Protein AF-A0A809QG92-F1 (afdb_monomer)

pLDDT: mean 86.26, std 14.44, range [42.66, 96.0]

Nearest PDB structures (foldseek):
  6tb2-assembly1_E  TM=3.977E-01  e=5.811E+00  Staphylococcus aureus

Sequence (63 aa):
MDKESDQWRMECEARYVLQLHGLQRRRDYLALVERRRGAAARGELELVVKREWDKMNGTKGRR

Mean predicted aligned error: 5.5 Å

Foldseek 3Di:
DPPVVVVVVLLVVLVVLVPDPDPVSSVVVLVVCCVPPNPVRSVVSVVSNVVVVCVVVVVVPPD

Radius of gyration: 12.62 Å; Cα contacts (8 Å, |Δi|>4): 35; chains: 1; bounding box: 24×26×38 Å

Solvent-accessible surface area (backbone atoms only — not comparable to full-atom values): 3549 Å² total; per-residue (Å²): 134,66,66,68,62,56,51,54,50,46,51,53,51,21,52,52,44,68,68,40,78,55,73,65,55,34,51,53,49,42,51,49,40,25,76,74,65,31,65,67,53,28,52,54,44,52,54,45,30,50,52,54,50,48,57,63,48,63,63,69,69,76,121

Structure (mmCIF, N/CA/C/O backbone):
data_AF-A0A809QG92-F1
#
_entry.id   AF-A0A809QG92-F1
#
loop_
_atom_site.group_PDB
_atom_site.id
_atom_site.type_symbol
_atom_site.label_atom_id
_atom_site.label_alt_id
_atom_site.label_comp_id
_atom_site.label_asym_id
_atom_site.label_entity_id
_atom_site.label_seq_id
_atom_site.pdbx_PDB_ins_code
_atom_site.Cartn_x
_atom_site.Cartn_y
_atom_site.Cartn_z
_atom_site.occupancy
_atom_site.B_iso_or_equiv
_atom_site.auth_seq_id
_atom_site.auth_comp_id
_atom_site.auth_asym_id
_atom_site.auth_atom_id
_atom_site.pdbx_PDB_model_num
ATOM 1 N N . MET A 1 1 ? 10.795 14.817 -14.294 1.00 49.12 1 MET A N 1
ATOM 2 C CA . MET A 1 1 ? 9.852 13.838 -13.717 1.00 49.12 1 MET A CA 1
ATOM 3 C C . MET A 1 1 ? 9.741 14.146 -12.242 1.00 49.12 1 MET A C 1
ATOM 5 O O . MET A 1 1 ? 10.690 13.922 -11.496 1.00 49.12 1 MET A O 1
ATOM 9 N N . ASP A 1 2 ? 8.634 14.774 -11.872 1.00 59.31 2 ASP A N 1
ATOM 10 C CA . ASP A 1 2 ? 8.414 15.387 -10.566 1.00 59.31 2 ASP A CA 1
ATOM 11 C C . ASP A 1 2 ? 8.071 14.312 -9.533 1.00 59.31 2 ASP A C 1
ATOM 13 O O . ASP A 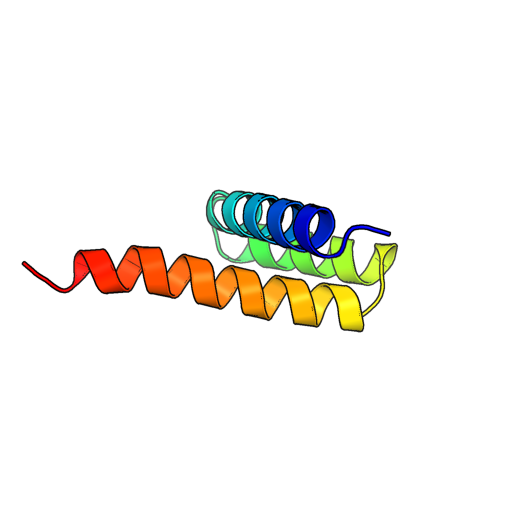1 2 ? 6.917 13.917 -9.374 1.00 59.31 2 ASP A O 1
ATOM 17 N N . LYS A 1 3 ? 9.105 13.820 -8.839 1.00 62.31 3 LYS A N 1
ATOM 18 C CA . LYS A 1 3 ? 9.032 12.760 -7.812 1.00 62.31 3 LYS A CA 1
ATOM 19 C C . LYS A 1 3 ? 7.957 13.011 -6.745 1.00 62.31 3 LYS A C 1
ATOM 21 O O . LYS A 1 3 ? 7.432 12.066 -6.164 1.00 62.31 3 LYS A O 1
ATOM 26 N N . GLU A 1 4 ? 7.627 14.273 -6.499 1.00 66.44 4 GLU A N 1
ATOM 27 C CA . GLU A 1 4 ? 6.591 14.695 -5.552 1.00 66.44 4 GLU A CA 1
ATOM 28 C C . GLU A 1 4 ? 5.177 14.323 -6.030 1.00 66.44 4 GLU A C 1
ATOM 30 O O . GLU A 1 4 ? 4.346 13.893 -5.231 1.00 66.44 4 GLU A O 1
ATOM 35 N N . SER A 1 5 ? 4.916 14.392 -7.341 1.00 76.38 5 SER A N 1
ATOM 36 C CA . SER A 1 5 ? 3.619 14.003 -7.915 1.00 76.38 5 SER A CA 1
ATOM 37 C C . SER A 1 5 ? 3.369 12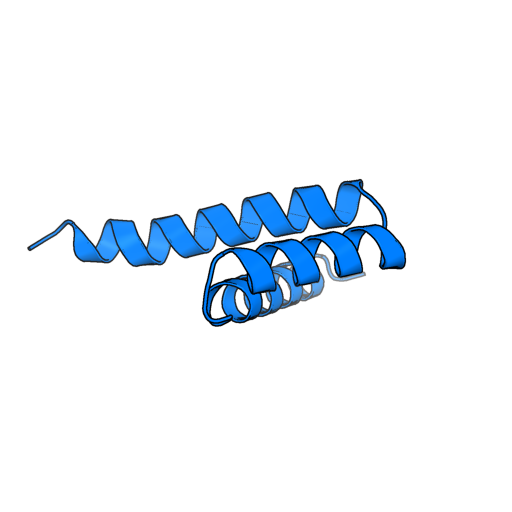.499 -7.805 1.00 76.38 5 SER A C 1
ATOM 39 O O . SER A 1 5 ? 2.235 12.067 -7.589 1.00 76.38 5 SER A O 1
ATOM 41 N N . ASP A 1 6 ? 4.420 11.690 -7.927 1.00 79.25 6 ASP A N 1
ATOM 42 C CA . ASP A 1 6 ? 4.306 10.232 -7.862 1.00 79.25 6 ASP A CA 1
ATOM 43 C C . ASP A 1 6 ? 4.159 9.729 -6.423 1.00 79.25 6 ASP A C 1
ATOM 45 O O . ASP A 1 6 ? 3.382 8.804 -6.179 1.00 79.25 6 ASP A O 1
ATOM 49 N N . GLN A 1 7 ? 4.800 10.393 -5.454 1.00 82.81 7 GLN A N 1
ATOM 50 C CA . GLN A 1 7 ? 4.550 10.123 -4.035 1.00 82.81 7 GLN A CA 1
ATOM 51 C C . GLN A 1 7 ? 3.099 10.412 -3.656 1.00 82.81 7 GLN A C 1
ATOM 53 O O . GLN A 1 7 ? 2.445 9.556 -3.061 1.00 82.81 7 GLN A O 1
ATOM 58 N N . TRP A 1 8 ? 2.565 11.571 -4.051 1.00 86.31 8 TRP A N 1
ATOM 59 C CA . TRP A 1 8 ? 1.177 11.921 -3.748 1.00 86.31 8 TRP A CA 1
ATOM 60 C C . TRP A 1 8 ? 0.180 10.916 -4.347 1.00 86.31 8 TRP A C 1
ATOM 62 O O . TRP A 1 8 ? -0.748 10.471 -3.669 1.00 86.31 8 TRP A O 1
ATOM 72 N N . ARG A 1 9 ? 0.404 10.472 -5.592 1.00 88.75 9 ARG A N 1
ATOM 73 C CA . ARG A 1 9 ? -0.414 9.417 -6.217 1.00 88.75 9 ARG A CA 1
ATOM 74 C C . ARG A 1 9 ? -0.354 8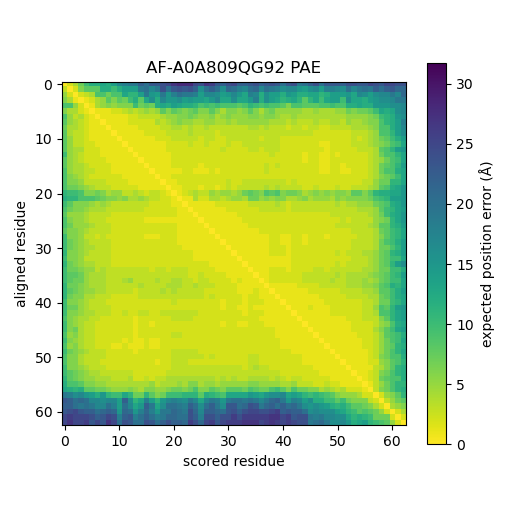.102 -5.446 1.00 88.75 9 ARG A C 1
ATOM 76 O O . ARG A 1 9 ? -1.387 7.455 -5.281 1.00 88.75 9 ARG A O 1
ATOM 83 N N . MET A 1 10 ? 0.827 7.721 -4.965 1.00 90.44 10 MET A N 1
ATOM 84 C CA . MET A 1 10 ? 1.011 6.489 -4.202 1.00 90.44 10 MET A CA 1
ATOM 85 C C . MET A 1 10 ? 0.307 6.550 -2.839 1.00 90.44 10 MET A C 1
ATOM 87 O O . MET A 1 10 ? -0.294 5.563 -2.419 1.00 90.44 10 MET A O 1
ATOM 91 N N . GLU A 1 11 ? 0.294 7.709 -2.177 1.00 92.38 11 GLU A N 1
ATOM 92 C CA . GLU A 1 11 ? -0.492 7.924 -0.955 1.00 92.38 11 GLU A CA 1
ATOM 93 C C . GLU A 1 11 ? -2.001 7.834 -1.214 1.00 92.38 11 GLU A C 1
ATOM 95 O O . GLU A 1 11 ? -2.727 7.181 -0.460 1.00 92.38 11 GLU A O 1
ATOM 100 N N . CYS A 1 12 ? -2.488 8.448 -2.295 1.00 94.75 12 CYS A N 1
ATOM 101 C CA . CYS A 1 12 ? -3.886 8.328 -2.706 1.00 94.75 12 CYS A CA 1
ATOM 102 C C . CYS A 1 12 ? -4.273 6.867 -2.975 1.00 94.75 12 CYS A C 1
ATOM 104 O O . CYS A 1 12 ? -5.314 6.407 -2.500 1.00 94.75 12 CYS A O 1
ATOM 106 N N . GLU A 1 13 ? -3.426 6.124 -3.689 1.00 94.88 13 GLU A N 1
ATOM 107 C CA . GLU A 1 13 ? -3.641 4.704 -3.972 1.00 94.88 13 GLU A CA 1
ATOM 108 C C . GLU A 1 13 ? -3.629 3.866 -2.685 1.00 94.88 13 GLU A C 1
ATOM 110 O O . GLU A 1 13 ? -4.499 3.019 -2.485 1.00 94.88 13 GLU A O 1
ATOM 115 N N . ALA A 1 14 ? -2.721 4.156 -1.753 1.00 95.25 14 ALA A N 1
ATOM 116 C CA . ALA A 1 14 ? -2.681 3.497 -0.454 1.00 95.25 14 ALA A CA 1
ATOM 117 C C . ALA A 1 14 ? -3.956 3.734 0.374 1.00 95.25 14 ALA A C 1
ATOM 119 O O . ALA A 1 14 ? -4.504 2.795 0.959 1.00 95.25 14 ALA A O 1
ATOM 120 N N . ARG A 1 15 ? -4.481 4.967 0.387 1.00 93.88 15 ARG A N 1
ATOM 121 C CA . ARG A 1 15 ? -5.758 5.289 1.050 1.00 93.88 15 ARG A CA 1
ATOM 122 C C . ARG A 1 15 ? -6.927 4.545 0.419 1.00 93.88 15 ARG A C 1
ATOM 124 O O . ARG A 1 15 ? -7.765 4.019 1.149 1.00 93.88 15 ARG A O 1
ATOM 131 N N . TYR A 1 16 ? -6.956 4.452 -0.910 1.00 95.12 16 TYR A N 1
ATOM 132 C CA . TYR A 1 16 ? -7.957 3.659 -1.620 1.00 95.12 16 TYR A CA 1
ATOM 133 C C . TYR A 1 16 ? -7.901 2.184 -1.200 1.00 95.12 16 TYR A C 1
ATOM 135 O O . TYR A 1 16 ? -8.929 1.608 -0.848 1.00 95.12 16 TYR A O 1
ATOM 143 N N . VAL A 1 17 ? -6.703 1.588 -1.133 1.00 94.94 17 VAL A N 1
ATOM 144 C CA . VAL A 1 17 ? -6.532 0.207 -0.651 1.00 94.94 17 VAL A CA 1
ATOM 145 C C . VAL A 1 17 ? -7.083 0.047 0.768 1.00 94.94 17 VAL A C 1
ATOM 147 O O . VAL A 1 17 ? -7.787 -0.921 1.046 1.00 94.94 17 VAL A O 1
ATOM 150 N N . LEU A 1 18 ? -6.838 0.995 1.675 1.00 93.38 18 LEU A N 1
ATOM 151 C CA . LEU A 1 18 ? -7.376 0.926 3.039 1.00 93.38 18 LEU A CA 1
ATOM 152 C C . LEU A 1 18 ? -8.904 1.046 3.106 1.00 93.38 18 LEU A C 1
ATOM 154 O O . LEU A 1 18 ? -9.517 0.420 3.978 1.00 93.38 18 LEU A O 1
ATOM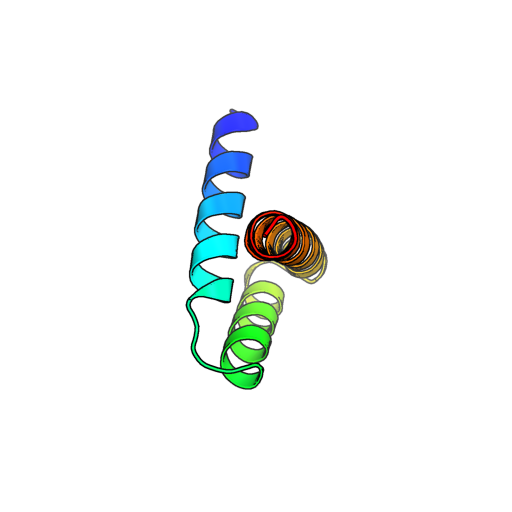 158 N N . GLN A 1 19 ? -9.518 1.785 2.181 1.00 94.38 19 GLN A N 1
ATOM 159 C CA . GLN A 1 19 ? -10.974 1.886 2.045 1.00 94.38 19 GLN A CA 1
ATOM 160 C C . GLN A 1 19 ? -11.619 0.603 1.504 1.00 94.38 19 GLN A C 1
ATOM 162 O O . GLN A 1 19 ? -12.817 0.394 1.703 1.00 94.38 19 GLN A O 1
ATOM 167 N N . LEU A 1 20 ? -10.856 -0.292 0.864 1.00 93.69 20 LEU A N 1
ATOM 168 C CA . LEU A 1 20 ? -11.386 -1.586 0.444 1.00 93.69 20 LEU A CA 1
ATOM 169 C C . LEU A 1 20 ? -11.830 -2.402 1.664 1.00 93.69 20 LEU A C 1
ATOM 171 O O . 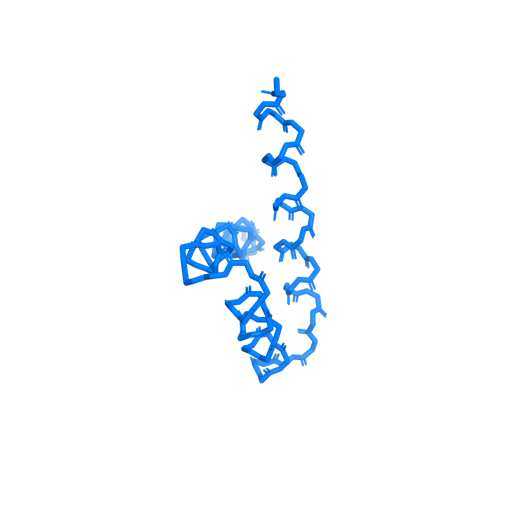LEU A 1 20 ? -11.069 -2.646 2.610 1.00 93.69 20 LEU A O 1
ATOM 175 N N . HIS A 1 21 ? -13.083 -2.852 1.609 1.00 91.12 21 HIS A N 1
ATOM 176 C CA . HIS A 1 21 ? -13.698 -3.664 2.648 1.00 91.12 21 HIS A CA 1
ATOM 177 C C . HIS A 1 21 ? -13.091 -5.069 2.674 1.00 91.12 21 HIS A C 1
ATOM 179 O O . HIS A 1 21 ? -13.273 -5.862 1.748 1.00 91.12 21 HIS A O 1
ATOM 185 N N . GLY A 1 22 ? -12.416 -5.381 3.778 1.00 90.44 22 GLY A N 1
ATOM 186 C CA . GLY A 1 22 ? -11.883 -6.709 4.058 1.00 90.44 22 GLY A CA 1
ATOM 187 C C . GLY A 1 22 ? -10.469 -6.942 3.528 1.00 90.44 22 GLY A C 1
ATOM 188 O O . GLY A 1 22 ? -10.018 -6.354 2.547 1.00 90.44 22 GLY A O 1
ATOM 189 N N . LEU A 1 23 ? -9.764 -7.850 4.204 1.00 90.19 23 LEU A N 1
ATOM 190 C CA . LEU A 1 23 ? -8.369 -8.175 3.910 1.00 90.19 23 LEU A CA 1
ATOM 191 C C . LEU A 1 23 ? -8.188 -8.773 2.506 1.00 90.19 23 LEU A C 1
ATOM 193 O O . LEU A 1 23 ? -7.190 -8.489 1.848 1.00 90.19 23 LEU A O 1
ATOM 197 N N . GLN A 1 24 ? -9.161 -9.558 2.032 1.00 93.44 24 GLN A N 1
ATOM 198 C CA . GLN A 1 24 ? -9.076 -10.220 0.730 1.00 93.44 24 GLN A CA 1
ATOM 199 C C . GLN A 1 24 ? -9.020 -9.211 -0.421 1.00 93.44 24 GLN A C 1
ATOM 201 O O . GLN A 1 24 ? -8.096 -9.263 -1.221 1.00 93.44 24 GLN A O 1
ATOM 206 N N . ARG A 1 25 ? -9.912 -8.210 -0.443 1.00 93.19 25 ARG A N 1
ATOM 207 C CA . ARG A 1 25 ? -9.929 -7.191 -1.508 1.00 93.19 25 ARG A CA 1
ATOM 208 C C . ARG A 1 25 ? -8.639 -6.374 -1.562 1.00 93.19 25 ARG A C 1
ATOM 210 O O . ARG A 1 25 ? -8.181 -6.016 -2.642 1.00 93.19 25 ARG A O 1
ATOM 217 N N . ARG A 1 26 ? -8.030 -6.111 -0.402 1.00 94.19 26 ARG A N 1
ATOM 218 C CA . ARG A 1 26 ? -6.724 -5.440 -0.316 1.00 94.19 26 ARG A CA 1
ATOM 219 C C . ARG A 1 26 ? -5.628 -6.290 -0.953 1.00 94.19 26 ARG A C 1
ATOM 221 O O . ARG A 1 26 ? -4.847 -5.781 -1.749 1.00 94.19 26 ARG A O 1
ATOM 228 N N . ARG A 1 27 ? -5.601 -7.590 -0.641 1.00 93.88 27 ARG A N 1
ATOM 229 C CA . ARG A 1 27 ? -4.661 -8.551 -1.238 1.00 93.88 27 ARG A CA 1
ATOM 230 C C . ARG A 1 27 ? -4.857 -8.684 -2.744 1.00 93.88 27 ARG A C 1
ATOM 232 O O . ARG A 1 27 ? -3.868 -8.661 -3.469 1.00 93.88 27 ARG A O 1
ATOM 239 N N . ASP A 1 28 ? -6.102 -8.761 -3.206 1.00 96.00 28 ASP A N 1
ATOM 240 C CA . ASP A 1 28 ? -6.425 -8.856 -4.633 1.00 96.00 28 ASP A CA 1
ATOM 241 C C . ASP A 1 28 ? -5.942 -7.612 -5.392 1.00 96.00 28 ASP A C 1
ATOM 243 O O . ASP A 1 28 ? -5.359 -7.726 -6.471 1.00 96.00 28 ASP A O 1
ATOM 247 N N . TYR A 1 29 ? -6.105 -6.422 -4.802 1.00 95.94 29 TYR A N 1
ATOM 248 C CA . TYR A 1 29 ? -5.594 -5.180 -5.381 1.00 95.94 29 TYR A CA 1
ATOM 249 C C . TYR A 1 29 ? -4.060 -5.159 -5.442 1.00 95.94 29 TYR A C 1
ATOM 251 O O . TYR A 1 29 ? -3.489 -4.848 -6.485 1.00 95.94 29 TYR A O 1
ATOM 259 N N . LEU A 1 30 ? -3.373 -5.547 -4.362 1.00 94.62 30 LEU A N 1
ATOM 260 C CA . LEU A 1 30 ? -1.907 -5.635 -4.348 1.00 94.62 30 LEU A CA 1
ATOM 261 C C . LEU A 1 30 ? -1.379 -6.655 -5.371 1.00 94.62 30 LEU A C 1
ATOM 263 O O . LEU A 1 30 ? -0.383 -6.390 -6.044 1.00 94.62 30 LEU A O 1
ATOM 267 N N . ALA A 1 31 ? -2.068 -7.784 -5.546 1.00 95.94 31 ALA A N 1
ATOM 268 C CA . ALA A 1 31 ? -1.742 -8.772 -6.573 1.00 95.94 31 ALA A CA 1
ATOM 269 C C . ALA A 1 31 ? -1.963 -8.224 -7.994 1.00 95.94 31 ALA A C 1
ATOM 271 O O . ALA A 1 31 ? -1.186 -8.515 -8.903 1.00 95.94 31 ALA A O 1
ATOM 272 N N . LEU A 1 32 ? -2.994 -7.399 -8.206 1.00 96.00 32 LEU A N 1
ATOM 273 C CA . LEU A 1 32 ? -3.207 -6.711 -9.480 1.00 96.00 32 LEU A CA 1
ATOM 274 C C . LEU A 1 32 ? -2.082 -5.709 -9.775 1.00 96.00 32 LEU A C 1
ATOM 276 O O . LEU A 1 32 ? -1.612 -5.640 -10.912 1.00 96.00 32 LEU A O 1
ATOM 280 N N . VAL A 1 33 ? -1.639 -4.954 -8.766 1.00 95.44 33 VAL A N 1
ATOM 281 C CA . VAL A 1 33 ? -0.510 -4.019 -8.885 1.00 95.44 33 VAL A CA 1
ATOM 282 C C . VAL A 1 33 ? 0.768 -4.766 -9.242 1.00 95.44 33 VAL A C 1
ATOM 284 O O . VAL A 1 33 ? 1.451 -4.365 -10.180 1.00 95.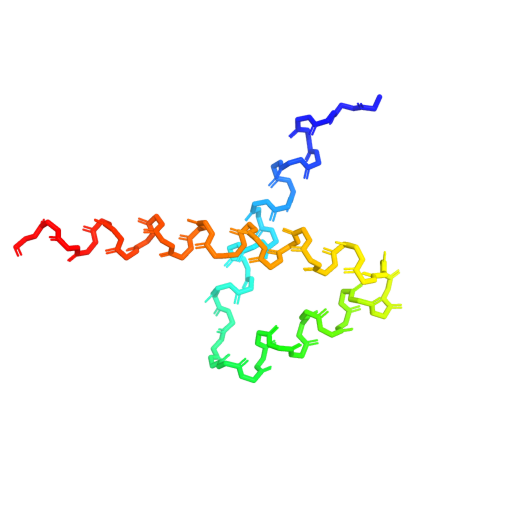44 33 VAL A O 1
ATOM 287 N N . GLU A 1 34 ? 1.044 -5.892 -8.587 1.00 95.06 34 GLU A N 1
ATOM 288 C CA . GLU A 1 34 ? 2.181 -6.752 -8.926 1.00 95.06 34 GLU A CA 1
ATOM 289 C C . GLU A 1 34 ? 2.125 -7.245 -10.374 1.00 95.06 34 GLU A C 1
ATOM 291 O O . GLU A 1 34 ? 3.112 -7.138 -11.097 1.00 95.06 34 GLU A O 1
ATOM 296 N N . ARG A 1 35 ? 0.958 -7.710 -10.839 1.00 95.75 35 ARG A N 1
ATOM 297 C CA . ARG A 1 35 ? 0.783 -8.163 -12.229 1.00 95.75 35 ARG A CA 1
ATOM 298 C C . ARG A 1 35 ? 0.975 -7.048 -13.257 1.00 95.75 35 ARG A C 1
ATOM 300 O O . ARG A 1 35 ? 1.416 -7.325 -14.365 1.00 95.75 35 ARG A O 1
ATOM 307 N N . ARG A 1 36 ? 0.602 -5.808 -12.926 1.00 95.38 36 ARG A N 1
ATOM 308 C CA . ARG A 1 36 ? 0.635 -4.671 -13.865 1.00 95.38 36 ARG A CA 1
ATOM 309 C C . ARG A 1 36 ? 1.945 -3.890 -13.844 1.00 95.38 36 ARG A C 1
ATOM 311 O O . ARG A 1 36 ? 2.351 -3.378 -14.879 1.00 95.38 36 ARG A O 1
ATOM 318 N N . ARG A 1 37 ? 2.548 -3.730 -12.667 1.00 93.06 37 ARG A N 1
ATOM 319 C CA . ARG A 1 37 ? 3.681 -2.824 -12.411 1.00 93.06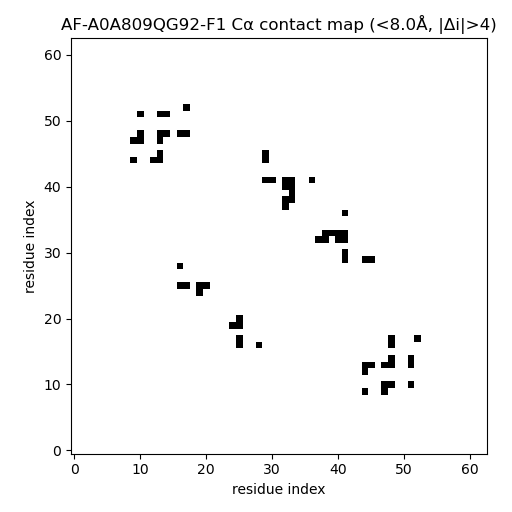 37 ARG A CA 1
ATOM 320 C C . ARG A 1 37 ? 4.898 -3.539 -11.811 1.00 93.06 37 ARG A C 1
ATOM 322 O O . ARG A 1 37 ? 5.948 -2.924 -11.668 1.00 93.06 37 ARG A O 1
ATOM 329 N N . GLY A 1 38 ? 4.774 -4.825 -11.482 1.00 96.00 38 GLY A N 1
ATOM 330 C CA . GLY A 1 38 ? 5.845 -5.653 -10.933 1.00 96.00 38 GLY A CA 1
ATOM 331 C C . GLY A 1 38 ? 5.873 -5.712 -9.404 1.00 96.00 38 GLY A C 1
ATOM 332 O O . GLY A 1 38 ? 5.225 -4.935 -8.698 1.00 96.00 38 GLY A O 1
ATOM 333 N N . ALA A 1 39 ? 6.666 -6.652 -8.888 1.00 93.88 39 ALA A N 1
ATOM 334 C CA . ALA A 1 39 ? 6.796 -6.910 -7.454 1.00 93.88 39 ALA A CA 1
ATOM 335 C C . ALA A 1 39 ? 7.353 -5.708 -6.672 1.00 93.88 39 ALA A C 1
ATOM 337 O O . ALA A 1 39 ? 6.928 -5.466 -5.544 1.00 93.88 39 ALA A O 1
ATOM 338 N N . ALA A 1 40 ? 8.245 -4.918 -7.282 1.00 93.00 40 ALA A N 1
ATOM 339 C CA . ALA A 1 40 ? 8.784 -3.703 -6.669 1.00 93.00 40 ALA A CA 1
ATOM 340 C C . ALA A 1 40 ? 7.672 -2.686 -6.360 1.00 93.00 40 ALA A C 1
ATOM 342 O O . ALA A 1 40 ? 7.537 -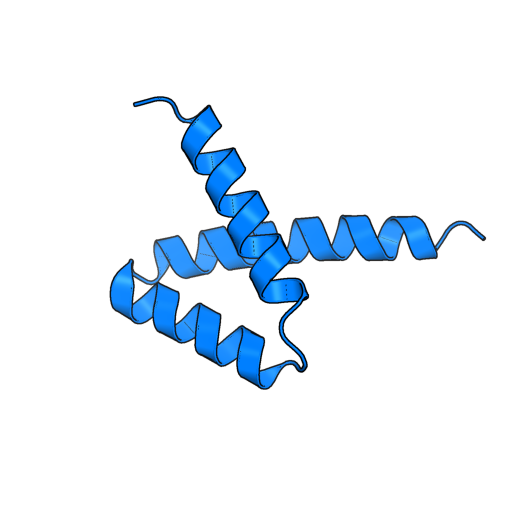2.258 -5.218 1.00 93.00 40 ALA A O 1
ATOM 343 N N . ALA A 1 41 ? 6.807 -2.397 -7.338 1.00 92.06 41 ALA A N 1
ATOM 344 C CA . ALA A 1 41 ? 5.690 -1.468 -7.167 1.00 92.06 41 ALA A CA 1
ATOM 345 C C . ALA A 1 41 ? 4.671 -1.958 -6.125 1.00 92.06 41 ALA A C 1
ATOM 347 O O . ALA A 1 41 ? 4.116 -1.159 -5.370 1.00 92.06 41 ALA A O 1
ATOM 348 N N . ARG A 1 42 ? 4.435 -3.277 -6.050 1.00 95.25 42 ARG A N 1
ATOM 349 C CA . ARG A 1 42 ? 3.623 -3.866 -4.976 1.00 95.25 42 ARG A CA 1
ATOM 350 C C . ARG A 1 42 ? 4.256 -3.611 -3.609 1.00 95.25 42 ARG A C 1
ATOM 352 O O . ARG A 1 42 ? 3.548 -3.194 -2.698 1.00 95.25 42 ARG A O 1
ATOM 359 N N . GLY A 1 43 ? 5.557 -3.864 -3.471 1.00 94.50 43 GLY A N 1
ATOM 360 C CA . GLY A 1 43 ? 6.285 -3.663 -2.218 1.00 94.50 43 GLY A CA 1
ATOM 361 C C . GLY A 1 43 ? 6.264 -2.205 -1.761 1.00 94.50 43 GLY A C 1
ATOM 362 O O . GLY A 1 43 ? 5.974 -1.930 -0.599 1.00 94.50 43 GLY A O 1
ATOM 363 N N . GLU A 1 44 ? 6.490 -1.264 -2.679 1.00 94.38 44 GLU A N 1
ATOM 364 C CA . GLU A 1 44 ? 6.391 0.172 -2.393 1.00 94.38 44 GLU A CA 1
ATOM 365 C C . GLU A 1 44 ? 4.987 0.554 -1.913 1.00 94.38 44 GLU A C 1
ATOM 367 O O . GLU A 1 44 ? 4.842 1.182 -0.861 1.00 94.38 44 GLU A O 1
ATOM 372 N N . LEU A 1 45 ? 3.944 0.109 -2.621 1.00 94.38 45 LEU A N 1
ATOM 373 C CA . LEU A 1 45 ? 2.562 0.386 -2.237 1.00 94.38 45 LEU A CA 1
ATOM 374 C C . LEU A 1 45 ? 2.212 -0.227 -0.874 1.00 94.38 45 LEU A C 1
ATOM 376 O O . LEU A 1 45 ? 1.556 0.422 -0.065 1.00 94.38 45 LEU A O 1
ATOM 380 N N . GLU A 1 46 ? 2.670 -1.444 -0.582 1.00 94.50 46 GLU A N 1
ATOM 381 C CA . GLU A 1 46 ? 2.438 -2.112 0.703 1.00 94.50 46 GLU A CA 1
ATOM 382 C C . GLU A 1 46 ? 3.056 -1.332 1.877 1.00 94.50 46 GLU A C 1
ATOM 384 O O . GLU A 1 46 ? 2.415 -1.159 2.919 1.00 94.50 46 GLU A O 1
ATOM 389 N N . LEU A 1 47 ? 4.256 -0.771 1.690 1.00 94.56 47 LEU A N 1
ATOM 390 C CA . LEU A 1 47 ? 4.892 0.099 2.683 1.00 94.56 47 LEU A CA 1
ATOM 391 C C . LEU A 1 47 ? 4.082 1.378 2.925 1.00 94.56 47 LEU A C 1
ATOM 393 O O . LEU A 1 47 ? 3.903 1.780 4.078 1.00 94.56 47 LEU A O 1
ATOM 397 N N . VAL A 1 48 ? 3.576 2.015 1.866 1.00 94.62 48 VAL A N 1
ATOM 398 C CA . VAL A 1 48 ? 2.766 3.238 1.989 1.00 94.62 48 VAL A CA 1
ATOM 399 C C . VAL A 1 48 ? 1.405 2.936 2.624 1.00 94.62 48 VAL A C 1
ATOM 401 O O . VAL A 1 48 ? 0.985 3.659 3.525 1.00 94.62 48 VAL A O 1
ATOM 404 N N . VAL A 1 49 ? 0.759 1.823 2.261 1.00 94.19 49 VAL A N 1
ATOM 405 C CA . VAL A 1 49 ? -0.477 1.334 2.899 1.00 94.19 49 VAL A CA 1
ATOM 406 C C . VAL A 1 49 ? -0.279 1.139 4.398 1.00 94.19 49 VAL A C 1
ATOM 408 O O . VAL A 1 49 ? -1.105 1.603 5.187 1.00 94.19 49 VAL A O 1
ATOM 411 N N . LYS A 1 50 ? 0.825 0.505 4.810 1.00 92.06 50 LYS A N 1
ATOM 412 C CA . LYS A 1 50 ? 1.149 0.331 6.230 1.00 92.06 50 LYS A CA 1
ATOM 413 C C . LYS A 1 50 ? 1.335 1.677 6.937 1.00 92.06 50 LYS A C 1
ATOM 415 O O . LYS A 1 50 ? 0.758 1.883 7.998 1.00 92.06 50 LYS A O 1
ATOM 420 N N . ARG A 1 51 ? 2.071 2.618 6.334 1.00 92.50 51 ARG A N 1
ATOM 421 C CA . ARG A 1 51 ? 2.261 3.969 6.895 1.00 92.50 51 ARG A CA 1
ATOM 422 C C . ARG A 1 51 ? 0.936 4.709 7.081 1.00 92.50 51 ARG A C 1
ATOM 424 O O . ARG A 1 51 ? 0.721 5.299 8.136 1.00 92.50 51 ARG A O 1
ATOM 431 N N . GLU A 1 52 ? 0.045 4.677 6.093 1.00 92.19 52 GLU A N 1
ATOM 432 C CA . GLU A 1 52 ? -1.274 5.317 6.199 1.00 92.19 52 GLU A CA 1
ATOM 433 C C . GLU A 1 52 ? -2.154 4.630 7.259 1.00 92.19 52 GLU A C 1
ATOM 435 O O . GLU A 1 52 ? -2.845 5.305 8.023 1.00 92.19 52 GLU A O 1
ATOM 440 N N . TRP A 1 53 ? -2.080 3.301 7.379 1.00 90.12 53 TRP A N 1
ATOM 441 C CA . TRP A 1 53 ? -2.773 2.544 8.427 1.00 90.12 53 TRP A CA 1
ATOM 442 C C . TRP A 1 53 ? -2.283 2.916 9.829 1.00 90.12 53 TRP A C 1
ATOM 444 O O . TRP A 1 53 ? -3.093 3.134 10.733 1.00 90.12 53 TRP A O 1
ATOM 454 N N . ASP A 1 54 ? -0.968 3.036 10.006 1.00 89.31 54 ASP A N 1
ATOM 455 C CA . ASP A 1 54 ? -0.354 3.442 11.269 1.00 89.31 54 ASP A CA 1
ATOM 456 C C . ASP A 1 54 ? -0.732 4.887 11.626 1.00 89.31 54 ASP A C 1
ATOM 458 O O . ASP A 1 54 ? -1.053 5.161 12.781 1.00 89.31 54 ASP A O 1
ATOM 462 N N . LYS A 1 55 ? -0.811 5.807 10.651 1.00 88.25 55 LYS A N 1
ATOM 463 C CA . LYS A 1 55 ? -1.335 7.171 10.874 1.00 88.25 55 LYS A CA 1
ATOM 464 C C . LYS A 1 55 ? -2.786 7.151 11.370 1.00 88.25 55 LYS A C 1
ATOM 466 O O . LYS A 1 55 ? -3.114 7.881 12.307 1.00 88.25 55 LYS A O 1
ATOM 471 N N . MET A 1 56 ? -3.641 6.310 10.777 1.00 81.88 56 MET A N 1
ATOM 472 C CA . MET A 1 56 ? -5.060 6.171 11.150 1.00 81.88 56 MET A CA 1
ATOM 473 C C . MET A 1 56 ? -5.274 5.529 12.528 1.00 81.88 56 MET A C 1
ATOM 475 O O . MET A 1 56 ? -6.231 5.871 13.222 1.00 81.88 56 MET A O 1
ATOM 479 N N . ASN A 1 57 ? -4.423 4.580 12.927 1.00 78.88 57 ASN A N 1
ATOM 480 C CA . ASN A 1 57 ? -4.566 3.873 14.205 1.00 78.88 57 ASN A CA 1
ATOM 481 C C . ASN A 1 57 ? -3.768 4.515 15.342 1.00 78.88 57 ASN A C 1
ATOM 483 O O . ASN A 1 57 ? -4.238 4.532 16.476 1.00 78.88 57 ASN A O 1
ATOM 487 N N . GLY A 1 58 ? -2.622 5.129 15.048 1.00 64.50 58 GLY A N 1
ATOM 488 C CA . GLY A 1 58 ? -1.849 5.919 16.007 1.00 64.50 58 GLY A CA 1
ATOM 489 C C . GLY A 1 58 ? -2.606 7.154 16.5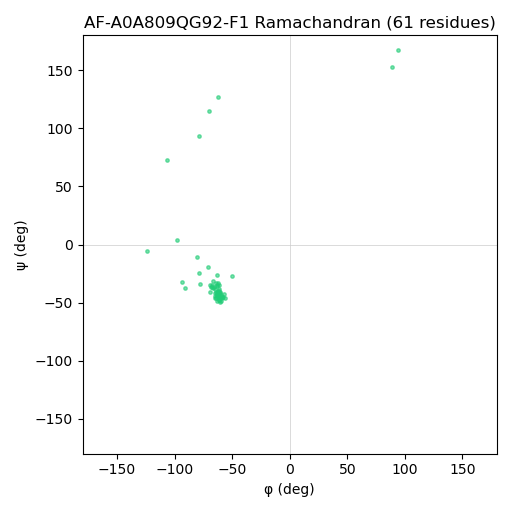08 1.00 64.50 58 GLY A C 1
ATOM 490 O O . GLY A 1 58 ? -2.404 7.584 17.640 1.00 64.50 58 GLY A O 1
ATOM 491 N N . THR A 1 59 ? -3.546 7.683 15.718 1.00 55.84 59 THR A N 1
ATOM 492 C CA . THR A 1 59 ? -4.494 8.723 16.162 1.00 55.84 59 THR A CA 1
ATOM 493 C C . THR A 1 59 ? -5.653 8.175 16.998 1.00 55.84 59 THR A C 1
ATOM 495 O O . THR A 1 59 ? -6.197 8.908 17.820 1.00 55.84 59 THR A O 1
ATOM 498 N N . LYS A 1 60 ? -6.015 6.894 16.856 1.00 53.66 60 LYS A N 1
ATOM 499 C CA . LYS A 1 60 ? -7.059 6.244 17.672 1.00 53.66 60 LYS A CA 1
ATOM 500 C C . LYS A 1 60 ? -6.582 5.798 19.060 1.00 53.66 60 LYS A C 1
ATOM 502 O O . LYS A 1 60 ? -7.424 5.460 19.881 1.00 53.66 60 LYS A O 1
ATOM 507 N N . GLY A 1 61 ? -5.273 5.818 19.330 1.00 49.09 61 GLY A N 1
ATOM 508 C CA . GLY A 1 61 ? -4.670 5.404 20.607 1.00 49.09 61 GLY A CA 1
ATOM 509 C C . GLY A 1 61 ? -4.335 6.526 21.602 1.00 49.09 61 GLY A C 1
ATOM 510 O O . GLY A 1 61 ? -3.750 6.242 22.640 1.00 49.09 61 GLY A O 1
ATOM 511 N N . ARG A 1 62 ? -4.673 7.793 21.317 1.00 48.94 62 ARG A N 1
ATOM 512 C CA . ARG A 1 62 ? -4.664 8.884 22.315 1.00 48.94 62 ARG A CA 1
ATOM 513 C C . ARG A 1 62 ? -6.098 9.254 22.680 1.00 48.94 62 ARG A C 1
ATOM 515 O O . ARG A 1 62 ? -6.601 10.289 22.239 1.00 48.94 62 ARG A O 1
ATOM 522 N N . ARG A 1 63 ? -6.776 8.401 23.435 1.00 42.66 63 ARG A N 1
ATOM 523 C CA . ARG A 1 63 ? -7.962 8.804 24.186 1.00 42.66 63 ARG A CA 1
ATOM 524 C C . ARG A 1 63 ? -8.149 7.902 25.389 1.00 42.66 63 ARG A C 1
ATOM 526 O O . ARG A 1 63 ? -7.894 6.691 25.228 1.00 42.66 63 ARG A O 1
#

Secondary structure (DSSP, 8-state):
--HHHHHHHHHHHHHHHHHSSSHHHHHHHHHHHHHHH-HHHHHHHHHHHHHHHHHHHHTTT--